Protein AF-A0A261ARI4-F1 (afdb_monomer)

Solvent-accessible surface area (backbone atoms only — not comparable to full-atom values): 7720 Å² total; per-residue (Å²): 114,76,48,67,46,97,87,70,55,73,33,73,43,73,69,60,48,50,64,73,55,71,84,49,93,59,60,76,64,58,70,70,42,52,42,82,47,68,51,100,86,66,51,78,40,76,41,75,48,82,78,78,78,88,75,80,86,73,52,73,74,51,30,69,42,31,31,38,74,82,89,26,75,38,68,71,58,65,70,72,39,36,86,79,54,56,81,77,56,88,62,76,69,48,73,82,41,43,58,73,57,50,55,55,52,48,55,52,51,52,62,73,68,60,55,70,83,82,78,108

Radius of gyration: 20.26 Å; Cα contacts (8 Å, |Δi|>4): 88; chains: 1; bounding box: 50×32×46 Å

Organism: Caenorhabditis remanei (NCBI:txid31234)

Nearest PDB structures (foldseek):
  8a98-assembly1_U  TM=3.855E-01  e=2.387E+00  Leishmania major strain Friedlin
  3rpu-assembly2_Y  TM=3.112E-01  e=3.298E+00  Escherichia coli K-12
  8y0w-assembly1_LE  TM=2.042E-01  e=5.184E+00  Homo sapiens

Sequence (120 aa):
MRIVRSDGVTANNAHDLTSKLMLTPVFWIIHVRYKVVKDSEGNEFLVDQEIPSAETPKSDTEIKKFGYGFGWTKIGIIERLRGEIGNLVDIQNPEDVEIQMRLEEMTKTDWEAFDEGRYL

Structure (mmCIF, N/CA/C/O backbone):
data_AF-A0A261ARI4-F1
#
_entry.id   AF-A0A261ARI4-F1
#
loop_
_atom_site.group_PDB
_atom_site.id
_atom_site.type_symbol
_atom_site.label_atom_id
_atom_site.label_alt_id
_atom_site.label_comp_id
_atom_site.label_asym_id
_atom_site.label_entity_id
_atom_site.label_seq_id
_atom_site.pdbx_PDB_ins_code
_atom_site.Cartn_x
_atom_site.Cartn_y
_atom_site.Cartn_z
_atom_site.occupancy
_atom_site.B_iso_or_equiv
_atom_site.auth_seq_id
_atom_site.auth_comp_id
_atom_site.auth_asym_id
_atom_site.auth_atom_id
_atom_site.pdbx_PDB_model_num
ATOM 1 N N . MET A 1 1 ? -27.337 -13.332 -21.482 1.00 48.59 1 MET A N 1
ATOM 2 C CA . MET A 1 1 ? -26.700 -13.157 -20.161 1.00 48.59 1 MET A CA 1
ATOM 3 C C . MET A 1 1 ? -27.808 -12.927 -19.144 1.00 48.59 1 MET A C 1
ATOM 5 O O . MET A 1 1 ? -28.581 -12.002 -19.332 1.00 48.59 1 MET A O 1
ATOM 9 N N . ARG A 1 2 ? -27.978 -13.809 -18.156 1.00 45.84 2 ARG A N 1
ATOM 10 C CA . ARG A 1 2 ? -29.031 -13.705 -17.132 1.00 45.84 2 ARG A CA 1
ATOM 11 C C . ARG A 1 2 ? -28.332 -13.621 -15.783 1.00 45.84 2 ARG A C 1
ATOM 13 O O . ARG A 1 2 ? -27.627 -14.554 -15.425 1.00 45.84 2 ARG A O 1
ATOM 20 N N . ILE A 1 3 ? -28.489 -12.506 -15.079 1.00 50.44 3 ILE A N 1
ATOM 21 C CA . ILE A 1 3 ? -27.879 -12.313 -13.761 1.00 50.44 3 ILE A CA 1
ATOM 22 C C . ILE A 1 3 ? -28.907 -12.782 -12.734 1.00 50.44 3 ILE A C 1
ATOM 24 O O . ILE A 1 3 ? -30.024 -12.261 -12.704 1.00 50.44 3 ILE A O 1
ATOM 28 N N . VAL A 1 4 ? -28.551 -13.798 -11.949 1.00 45.03 4 VAL A N 1
ATOM 29 C CA . VAL A 1 4 ? -29.413 -14.407 -10.929 1.00 45.03 4 VAL A CA 1
ATOM 30 C C . VAL A 1 4 ? -28.743 -14.219 -9.574 1.00 45.03 4 VAL A C 1
ATOM 32 O O . VAL A 1 4 ? -27.607 -14.646 -9.385 1.00 45.03 4 VAL A O 1
ATOM 35 N N . ARG A 1 5 ? -29.428 -13.551 -8.644 1.00 54.09 5 ARG A N 1
ATOM 36 C CA . ARG A 1 5 ? -28.996 -13.448 -7.246 1.00 54.09 5 ARG A CA 1
ATOM 37 C C . ARG A 1 5 ? -29.342 -14.719 -6.465 1.00 54.09 5 ARG A C 1
ATOM 39 O O . ARG A 1 5 ? -30.285 -15.428 -6.812 1.00 54.09 5 ARG A O 1
ATOM 46 N N . SER A 1 6 ? -28.632 -14.954 -5.362 1.00 44.62 6 SER A N 1
ATOM 47 C CA . SER A 1 6 ? -28.915 -16.032 -4.397 1.00 44.62 6 SER A CA 1
ATOM 48 C C . SER A 1 6 ? -30.299 -15.925 -3.734 1.00 44.62 6 SER A C 1
ATOM 50 O O . SER A 1 6 ? -30.818 -16.922 -3.243 1.00 44.62 6 SER A O 1
ATOM 52 N N . ASP A 1 7 ? -30.919 -14.742 -3.767 1.00 48.62 7 ASP A N 1
ATOM 53 C CA . ASP A 1 7 ? -32.273 -14.455 -3.272 1.00 48.62 7 ASP A CA 1
ATOM 54 C C . ASP A 1 7 ? -33.387 -14.659 -4.327 1.00 48.62 7 ASP A C 1
ATOM 56 O O . ASP A 1 7 ? -34.564 -14.446 -4.037 1.00 48.62 7 ASP A O 1
ATOM 60 N N . GLY A 1 8 ? -33.037 -15.080 -5.551 1.00 51.62 8 GLY A N 1
ATOM 61 C CA . GLY A 1 8 ? -33.987 -15.375 -6.628 1.00 51.62 8 GLY A CA 1
ATOM 62 C C . GLY A 1 8 ? -34.338 -14.199 -7.548 1.00 51.62 8 GLY A C 1
ATOM 63 O O . GLY A 1 8 ? -35.136 -14.373 -8.473 1.00 51.62 8 GLY A O 1
ATOM 64 N N . VAL A 1 9 ? -33.748 -13.011 -7.369 1.00 52.31 9 VAL A N 1
ATOM 65 C CA . VAL A 1 9 ? -33.983 -11.878 -8.281 1.00 52.31 9 VAL A CA 1
ATOM 66 C C . VAL A 1 9 ? -33.213 -12.071 -9.590 1.00 52.31 9 VAL A C 1
ATOM 68 O O . VAL A 1 9 ? -31.992 -12.245 -9.594 1.00 52.31 9 VAL A O 1
ATOM 71 N N . THR A 1 10 ? -33.926 -11.999 -10.719 1.00 50.25 10 THR A N 1
ATOM 72 C CA . THR A 1 10 ? -33.343 -12.147 -12.061 1.00 50.25 10 THR A CA 1
ATOM 73 C C . THR A 1 10 ? -33.385 -10.850 -12.860 1.00 50.25 10 THR A C 1
ATOM 75 O O . THR A 1 10 ? -34.431 -10.202 -12.920 1.00 50.25 10 THR A O 1
ATOM 78 N N . ALA A 1 11 ? -32.292 -10.521 -13.550 1.00 57.72 11 ALA A N 1
ATOM 79 C CA . ALA A 1 11 ? -32.262 -9.442 -14.534 1.00 57.72 11 ALA A CA 1
ATOM 80 C C . ALA A 1 11 ? -31.550 -9.841 -15.828 1.00 57.72 11 ALA A C 1
ATOM 82 O O . ALA A 1 11 ? -30.711 -10.747 -15.864 1.00 57.72 11 ALA A O 1
ATOM 83 N N . ASN A 1 12 ? -31.914 -9.137 -16.898 1.00 56.62 12 ASN A N 1
ATOM 84 C CA . ASN A 1 12 ? -31.501 -9.458 -18.263 1.00 56.62 12 ASN A CA 1
ATOM 85 C C . ASN A 1 12 ? -30.146 -8.842 -18.647 1.00 56.62 12 ASN A C 1
ATOM 87 O O . ASN A 1 12 ? -29.550 -9.254 -19.637 1.00 56.62 12 ASN A O 1
ATOM 91 N N . ASN A 1 13 ? -29.665 -7.850 -17.892 1.00 56.34 13 ASN A N 1
ATOM 92 C CA . ASN A 1 13 ? -28.317 -7.292 -17.993 1.00 56.34 13 ASN A CA 1
ATOM 93 C C . ASN A 1 13 ? -27.977 -6.474 -16.728 1.00 56.34 13 ASN A C 1
ATOM 95 O O . ASN A 1 13 ? -28.854 -6.172 -15.914 1.00 56.34 13 ASN A O 1
ATOM 99 N N . ALA A 1 14 ? -26.699 -6.114 -16.562 1.00 52.88 14 ALA A N 1
ATOM 100 C CA . ALA A 1 14 ? -26.223 -5.344 -15.410 1.00 52.88 14 ALA A CA 1
ATOM 101 C C . ALA A 1 14 ? -26.865 -3.945 -15.323 1.00 52.88 14 ALA A C 1
ATOM 103 O O . ALA A 1 14 ? -27.137 -3.465 -14.227 1.00 52.88 14 ALA A O 1
ATOM 104 N N . HIS A 1 15 ? -27.178 -3.329 -16.469 1.00 54.06 15 HIS A N 1
ATOM 105 C CA . HIS A 1 15 ? -27.789 -1.998 -16.551 1.00 54.06 15 HIS A CA 1
ATOM 106 C C . HIS A 1 15 ? -29.260 -1.968 -16.072 1.00 54.06 15 HIS A C 1
ATOM 108 O O . HIS A 1 15 ? -29.740 -0.972 -15.531 1.00 54.06 15 HIS A O 1
ATOM 114 N N . ASP A 1 16 ? -29.995 -3.066 -16.242 1.00 56.94 16 ASP A N 1
ATOM 115 C CA . ASP A 1 16 ? -31.368 -3.244 -15.749 1.00 56.94 16 ASP A CA 1
ATOM 116 C C . ASP A 1 16 ? -31.386 -3.454 -14.223 1.00 56.94 16 ASP A C 1
ATOM 118 O O . ASP A 1 16 ? -32.270 -2.960 -13.523 1.00 56.94 16 ASP A O 1
ATOM 122 N N . LEU A 1 17 ? -30.360 -4.122 -13.682 1.00 55.34 17 LEU A N 1
ATOM 123 C CA . LEU A 1 17 ? -30.144 -4.258 -12.238 1.00 55.34 17 LEU A CA 1
ATOM 124 C C . LEU A 1 17 ? -29.785 -2.924 -11.586 1.00 55.34 17 LEU A C 1
ATOM 126 O O . LEU A 1 17 ? -30.382 -2.572 -10.569 1.00 55.34 17 LEU A O 1
ATOM 130 N N . THR A 1 18 ? -28.857 -2.166 -12.177 1.00 53.88 18 THR A N 1
ATOM 131 C CA . THR A 1 18 ? -28.490 -0.839 -11.666 1.00 53.88 18 THR A CA 1
ATOM 132 C C . THR A 1 18 ? -29.694 0.094 -11.693 1.00 53.88 18 THR A C 1
ATOM 134 O O . THR A 1 18 ? -30.000 0.694 -10.671 1.00 53.88 18 THR A O 1
ATOM 137 N N . SER A 1 19 ? -30.467 0.128 -12.782 1.00 51.78 19 SER A N 1
ATOM 138 C CA . SER A 1 19 ? -31.661 0.982 -12.896 1.00 51.78 19 SER A CA 1
ATOM 139 C C . SER A 1 19 ? -32.735 0.679 -11.837 1.00 51.78 19 SER A C 1
ATOM 141 O O . SER A 1 19 ? -33.344 1.605 -11.306 1.00 51.78 19 SER A O 1
ATOM 143 N N . LYS A 1 20 ? -32.934 -0.594 -11.459 1.00 53.75 20 LYS A N 1
ATOM 144 C CA . LYS A 1 20 ? -33.857 -0.988 -10.372 1.00 53.75 20 LYS A CA 1
ATOM 145 C C . LYS A 1 20 ? -33.330 -0.660 -8.968 1.00 53.75 20 LYS A C 1
ATOM 147 O O . LYS A 1 20 ? -34.124 -0.502 -8.046 1.00 53.75 20 LYS A O 1
ATOM 152 N N . LEU A 1 21 ? -32.012 -0.543 -8.798 1.00 49.69 21 LEU A N 1
ATOM 153 C CA . LEU A 1 21 ? -31.344 -0.261 -7.518 1.00 49.69 21 LEU A CA 1
ATOM 154 C C . LEU A 1 21 ? -31.132 1.244 -7.247 1.00 49.69 21 LEU A C 1
ATOM 156 O O . LEU A 1 21 ? -30.862 1.623 -6.109 1.00 49.69 21 LEU A O 1
ATOM 160 N N . MET A 1 22 ? -31.286 2.105 -8.260 1.00 48.19 22 MET A N 1
ATOM 161 C CA . MET A 1 22 ? -30.983 3.551 -8.219 1.00 48.19 22 MET A CA 1
ATOM 162 C C . MET A 1 22 ? -31.968 4.421 -7.410 1.00 48.19 22 MET A C 1
ATOM 164 O O . MET A 1 22 ? -31.768 5.626 -7.304 1.00 48.19 22 MET A O 1
ATOM 168 N N . LEU A 1 23 ? -33.024 3.851 -6.818 1.00 47.94 23 LEU A N 1
ATOM 169 C CA . LEU A 1 23 ? -34.078 4.613 -6.122 1.00 47.94 23 LEU A CA 1
ATOM 170 C C . LEU A 1 23 ? -33.903 4.734 -4.596 1.00 47.94 23 LEU A C 1
ATOM 172 O O . LEU A 1 23 ? -34.816 5.214 -3.928 1.00 47.94 23 LEU A O 1
ATOM 176 N N . THR A 1 24 ? -32.764 4.336 -4.009 1.00 39.09 24 THR A N 1
ATOM 177 C CA . THR A 1 24 ? -32.559 4.474 -2.550 1.00 39.09 24 THR A CA 1
ATOM 178 C C . THR A 1 24 ? -31.175 5.018 -2.165 1.00 39.09 24 THR A C 1
ATOM 180 O O . THR A 1 24 ? -30.184 4.680 -2.812 1.00 39.09 24 THR A O 1
ATOM 183 N N . PRO A 1 25 ? -31.055 5.807 -1.071 1.00 41.84 25 PRO A N 1
ATOM 184 C CA . PRO A 1 25 ? -29.784 6.405 -0.629 1.00 41.84 25 PRO A CA 1
ATOM 185 C C . PRO A 1 25 ? -28.765 5.388 -0.080 1.00 41.84 25 PRO A C 1
ATOM 187 O O . PRO A 1 25 ? -27.674 5.761 0.338 1.00 41.84 25 PRO A O 1
ATOM 190 N N . VAL A 1 26 ? -29.101 4.094 -0.076 1.00 44.00 26 VAL A N 1
ATOM 191 C CA . VAL A 1 26 ? -28.267 2.977 0.411 1.00 44.00 26 VAL A CA 1
ATOM 192 C C . VAL A 1 26 ? -27.145 2.623 -0.590 1.00 44.00 26 VAL A C 1
ATOM 194 O O . VAL A 1 26 ? -26.327 1.739 -0.347 1.00 44.00 26 VAL A O 1
ATOM 197 N N . PHE A 1 27 ? -27.069 3.342 -1.713 1.00 38.62 27 PHE A N 1
ATOM 198 C CA . PHE A 1 27 ? -26.208 3.079 -2.870 1.00 38.62 27 PHE A CA 1
ATOM 199 C C . PHE A 1 27 ? -24.702 2.977 -2.557 1.00 38.62 27 PHE A C 1
ATOM 201 O O . PHE A 1 27 ? -23.992 2.206 -3.206 1.00 38.62 27 PHE A O 1
ATOM 208 N N . TRP A 1 28 ? -24.211 3.679 -1.527 1.00 32.41 28 TRP A N 1
ATOM 209 C CA . TRP A 1 28 ? -22.807 3.562 -1.103 1.00 32.41 28 TRP A CA 1
ATOM 210 C C . TRP A 1 28 ? -22.535 2.244 -0.353 1.00 32.41 28 TRP A C 1
ATOM 212 O O . TRP A 1 28 ? -21.477 1.646 -0.506 1.00 32.41 28 TRP A O 1
ATOM 222 N N . ILE A 1 29 ? -23.505 1.726 0.405 1.00 41.62 29 ILE A N 1
ATOM 223 C CA . ILE A 1 29 ? -23.323 0.517 1.226 1.00 41.62 29 ILE A CA 1
ATOM 224 C C . ILE A 1 29 ? -23.373 -0.760 0.366 1.00 41.62 29 ILE A C 1
ATOM 226 O O . ILE A 1 29 ? -22.711 -1.747 0.681 1.00 41.62 29 ILE A O 1
ATOM 230 N N . ILE A 1 30 ? -24.123 -0.754 -0.742 1.00 39.66 30 ILE A N 1
ATOM 231 C CA . ILE A 1 30 ? -24.334 -1.952 -1.579 1.00 39.66 30 ILE A CA 1
ATOM 232 C C . ILE A 1 30 ? -23.076 -2.336 -2.379 1.00 39.66 30 ILE A C 1
ATOM 234 O O . ILE A 1 30 ? -22.841 -3.526 -2.585 1.00 39.66 30 ILE A O 1
ATOM 238 N N . HIS A 1 31 ? -22.231 -1.371 -2.762 1.00 43.22 31 HIS A N 1
ATOM 239 C CA . HIS A 1 31 ? -20.988 -1.646 -3.501 1.00 43.22 31 HIS A CA 1
ATOM 240 C C . HIS A 1 31 ? -19.948 -2.448 -2.699 1.00 43.22 31 HIS A C 1
ATOM 242 O O . HIS A 1 31 ? -18.999 -2.949 -3.286 1.00 43.22 31 HIS A O 1
ATOM 248 N N . VAL A 1 32 ? -20.129 -2.596 -1.382 1.00 51.25 32 VAL A N 1
ATOM 249 C CA . VAL A 1 32 ? -19.193 -3.298 -0.482 1.00 51.25 32 VAL A CA 1
ATOM 250 C C . VAL A 1 32 ? -19.703 -4.698 -0.097 1.00 51.25 32 VAL A C 1
ATOM 252 O O . VAL A 1 32 ? -19.102 -5.384 0.718 1.00 51.25 32 VAL A O 1
ATOM 255 N N . ARG A 1 33 ? -20.855 -5.140 -0.626 1.00 56.31 33 ARG A N 1
ATOM 256 C CA . ARG A 1 33 ? -21.437 -6.445 -0.260 1.00 56.31 33 ARG A CA 1
ATOM 257 C C . ARG A 1 33 ? -21.182 -7.563 -1.252 1.00 56.31 33 ARG A C 1
ATOM 259 O O . ARG A 1 33 ? -21.289 -8.714 -0.856 1.00 56.31 33 ARG A O 1
ATOM 266 N N . TYR A 1 34 ? -20.864 -7.252 -2.504 1.00 64.06 34 TYR A N 1
ATOM 267 C CA . TYR A 1 34 ? -20.783 -8.257 -3.560 1.00 64.06 34 TYR A CA 1
ATOM 268 C C . TYR A 1 34 ? -19.527 -8.063 -4.406 1.00 64.06 34 TYR A C 1
ATOM 270 O O . TYR A 1 34 ? -19.246 -6.948 -4.841 1.00 64.06 34 TYR A O 1
ATOM 278 N N . LYS A 1 35 ? -18.817 -9.158 -4.693 1.00 68.19 35 LYS A N 1
ATOM 279 C CA . LYS A 1 35 ? -17.712 -9.216 -5.661 1.00 68.19 35 LYS A CA 1
ATOM 280 C C . LYS A 1 35 ? -18.118 -10.033 -6.888 1.00 68.19 35 LYS A C 1
ATOM 282 O O . LYS A 1 35 ? -18.923 -10.958 -6.784 1.00 68.19 35 LYS A O 1
ATOM 287 N N . VAL A 1 36 ? -17.566 -9.692 -8.051 1.00 77.06 36 VAL A N 1
ATOM 288 C CA . VAL A 1 36 ? -17.786 -10.442 -9.298 1.00 77.06 36 VAL A CA 1
ATOM 289 C C . VAL A 1 36 ? -16.755 -11.567 -9.382 1.00 77.06 36 VAL A C 1
ATOM 291 O O . VAL A 1 36 ? -15.556 -11.302 -9.338 1.00 77.06 36 VAL A O 1
ATOM 294 N N . VAL A 1 37 ? -17.207 -12.811 -9.529 1.00 73.44 37 VAL A N 1
ATOM 295 C CA . VAL A 1 37 ? -16.355 -13.988 -9.760 1.00 73.44 37 VAL A CA 1
ATOM 296 C C . VAL A 1 37 ? -16.695 -14.604 -11.113 1.00 73.44 37 VAL A C 1
ATOM 298 O O . VAL A 1 37 ? -17.865 -14.668 -11.490 1.00 73.44 37 VAL A O 1
ATOM 301 N N . LYS A 1 38 ? -15.663 -15.040 -11.841 1.00 78.44 38 LYS A N 1
ATOM 302 C CA . LYS A 1 38 ? -15.788 -15.734 -13.128 1.00 78.44 38 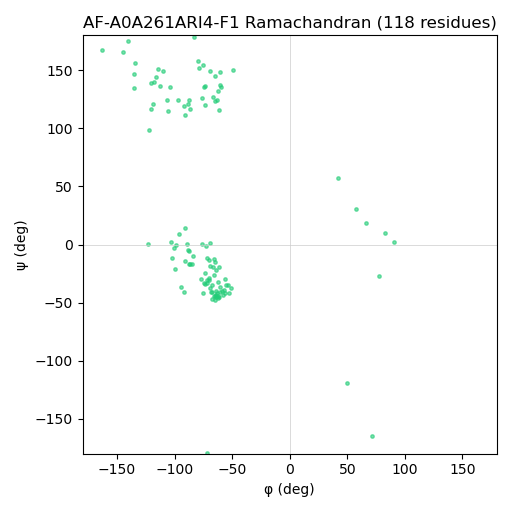LYS A CA 1
ATOM 303 C C . LYS A 1 38 ? -15.533 -17.224 -12.954 1.00 78.44 38 LYS A C 1
ATOM 305 O O . LYS A 1 38 ? -14.585 -17.596 -12.265 1.00 78.44 38 LYS A O 1
ATOM 310 N N . ASP A 1 39 ? -16.366 -18.058 -13.567 1.00 75.69 39 ASP A N 1
ATOM 311 C CA . ASP A 1 39 ? -16.118 -19.499 -13.655 1.00 75.69 39 ASP A CA 1
ATOM 312 C C . ASP A 1 39 ? -15.181 -19.846 -14.831 1.00 75.69 39 ASP A C 1
ATOM 314 O O . ASP A 1 39 ? -14.749 -18.976 -15.595 1.00 75.69 39 ASP A O 1
ATOM 318 N N . SER A 1 40 ? -14.858 -21.134 -14.984 1.00 74.50 40 SER A N 1
ATOM 319 C CA . SER A 1 40 ? -14.021 -21.641 -16.081 1.00 74.50 40 SER A CA 1
ATOM 320 C C . SER A 1 40 ? -14.648 -21.479 -17.470 1.00 74.50 40 SER A C 1
ATOM 322 O O . SER A 1 40 ? -13.948 -21.607 -18.471 1.00 74.50 40 SER A O 1
ATOM 324 N N . GLU A 1 41 ? -15.951 -21.213 -17.538 1.00 80.00 41 GLU A N 1
ATOM 325 C CA . GLU A 1 41 ? -16.715 -21.008 -18.771 1.00 80.00 41 GLU A CA 1
ATOM 326 C C . GLU A 1 41 ? -16.914 -19.511 -19.082 1.00 80.00 41 GLU A C 1
ATOM 328 O O . GLU A 1 41 ? -17.481 -19.156 -20.114 1.00 80.00 41 GLU A O 1
ATOM 333 N N . 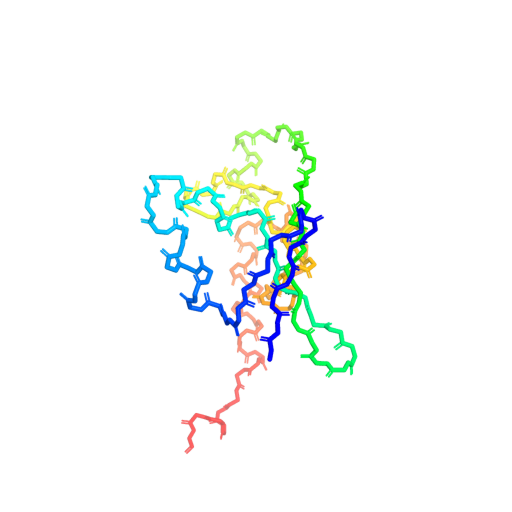GLY A 1 42 ? -16.400 -18.619 -18.225 1.00 75.62 42 GLY A N 1
ATOM 334 C CA . GLY A 1 42 ? -16.466 -17.169 -18.385 1.00 75.62 42 GLY A CA 1
ATOM 335 C C . GLY A 1 42 ? -17.773 -16.531 -17.907 1.00 75.62 42 GLY A C 1
ATOM 336 O O . GLY A 1 42 ? -17.988 -15.342 -18.156 1.00 75.62 42 GLY A O 1
ATOM 337 N N . ASN A 1 43 ? -18.640 -17.273 -17.217 1.00 77.44 43 ASN A N 1
ATOM 338 C CA . ASN A 1 43 ? -19.864 -16.733 -16.638 1.00 77.44 43 ASN A CA 1
ATOM 339 C C . ASN A 1 43 ? -19.541 -15.891 -15.396 1.00 77.44 43 ASN A C 1
ATOM 341 O O . ASN A 1 43 ? -18.750 -16.292 -14.543 1.00 77.44 43 ASN A O 1
ATOM 345 N N . GLU A 1 44 ? -20.174 -14.723 -15.290 1.00 76.31 44 GLU A N 1
ATOM 346 C CA . GLU A 1 44 ? -19.978 -13.773 -14.192 1.00 76.31 44 GLU A CA 1
ATOM 347 C C . GLU A 1 44 ? -21.064 -13.933 -13.123 1.00 76.31 44 GLU A C 1
ATOM 349 O O . GLU A 1 44 ? -22.258 -13.800 -13.405 1.00 76.31 44 GLU A O 1
ATOM 354 N N . PHE A 1 45 ? -20.644 -14.155 -11.878 1.00 74.88 45 PHE A N 1
ATOM 355 C CA . PHE A 1 45 ? -21.520 -14.289 -10.718 1.00 74.88 45 PHE A CA 1
ATOM 356 C C . PHE A 1 45 ? -21.200 -13.226 -9.673 1.00 74.88 45 PHE A C 1
ATOM 358 O O . PHE A 1 45 ? -20.038 -12.944 -9.393 1.00 74.88 45 PHE A O 1
ATOM 365 N N . LEU A 1 46 ? -22.242 -12.657 -9.069 1.00 77.69 46 LEU A N 1
ATOM 366 C CA . LEU A 1 46 ? -22.100 -11.829 -7.875 1.00 77.69 46 LEU A CA 1
ATOM 367 C C . LEU A 1 46 ? -22.121 -12.748 -6.655 1.00 77.69 46 LEU A C 1
ATOM 369 O O . LEU A 1 46 ? -23.131 -13.403 -6.400 1.00 77.69 46 LEU A O 1
ATOM 373 N N . VAL A 1 47 ? -21.022 -12.787 -5.909 1.00 76.06 47 VAL A N 1
ATOM 374 C CA . VAL A 1 47 ? -20.913 -13.518 -4.639 1.00 76.06 47 VAL A CA 1
ATOM 375 C C . VAL A 1 47 ? -20.712 -12.537 -3.494 1.00 76.06 47 VAL A C 1
ATOM 377 O O . VAL A 1 47 ? -20.159 -11.456 -3.701 1.00 76.06 47 VAL A O 1
ATOM 380 N N . ASP A 1 48 ? -21.173 -12.901 -2.298 1.00 73.44 48 ASP A N 1
ATOM 381 C CA . ASP A 1 48 ? -21.008 -12.063 -1.113 1.00 73.44 48 ASP A CA 1
ATOM 382 C C . ASP A 1 48 ? -19.515 -11.819 -0.836 1.00 73.44 48 ASP A C 1
ATOM 384 O O . ASP A 1 48 ? -18.681 -12.729 -0.910 1.00 73.44 48 ASP A O 1
ATOM 388 N N . GLN A 1 49 ? -19.170 -10.568 -0.537 1.00 66.56 49 GLN A N 1
ATOM 389 C CA . GLN A 1 49 ? -17.847 -10.232 -0.036 1.00 66.56 49 GLN A CA 1
ATOM 390 C C . GLN A 1 49 ? -17.762 -10.702 1.419 1.00 66.56 49 GLN A C 1
ATOM 392 O O . GLN A 1 49 ? -18.545 -10.271 2.269 1.00 66.56 49 GLN A O 1
ATOM 397 N N . GLU A 1 50 ? -16.822 -11.602 1.709 1.00 68.88 50 GLU A N 1
ATOM 398 C CA . GLU A 1 50 ? -16.530 -11.980 3.089 1.00 68.88 50 GLU A CA 1
ATOM 399 C C . GLU A 1 50 ? -16.038 -10.747 3.842 1.00 68.88 50 GLU A C 1
ATOM 401 O O . GLU A 1 50 ? -15.181 -10.016 3.352 1.00 68.88 50 GLU A O 1
ATOM 406 N N . ILE A 1 51 ? -16.598 -10.502 5.028 1.00 66.56 51 ILE A N 1
ATOM 407 C CA . ILE A 1 51 ? -16.134 -9.445 5.926 1.00 66.56 51 ILE A CA 1
ATOM 408 C C . ILE A 1 51 ? -15.087 -10.082 6.843 1.00 66.56 51 ILE A C 1
ATOM 410 O O . ILE A 1 51 ? -15.454 -10.911 7.680 1.00 66.56 51 ILE A O 1
ATOM 414 N N . PRO A 1 52 ? -13.799 -9.714 6.729 1.00 61.16 52 PRO A N 1
ATOM 415 C CA . PRO A 1 52 ? -12.784 -10.238 7.629 1.00 61.16 52 PRO A CA 1
ATOM 416 C C . PRO A 1 52 ? -13.081 -9.861 9.082 1.00 61.16 52 PRO A C 1
ATOM 418 O O . PRO A 1 52 ? -13.628 -8.785 9.356 1.00 61.16 52 PRO A O 1
ATOM 421 N N . SER A 1 53 ? -12.673 -10.745 9.998 1.00 64.44 53 SER A N 1
ATOM 422 C CA . SER A 1 53 ? -12.796 -10.557 11.447 1.00 64.44 53 SER A CA 1
ATOM 423 C C . SER A 1 53 ? -12.274 -9.190 11.900 1.00 64.44 53 SER A C 1
ATOM 425 O O . SER A 1 53 ? -11.357 -8.620 11.306 1.00 64.44 53 SER A O 1
ATOM 427 N N . ALA A 1 54 ? -12.859 -8.670 12.981 1.00 59.31 54 ALA A N 1
ATOM 428 C CA . ALA A 1 54 ? -12.359 -7.473 13.641 1.00 59.31 54 ALA A CA 1
ATOM 429 C C . ALA A 1 54 ? -10.927 -7.705 14.153 1.00 59.31 54 ALA A C 1
ATOM 431 O O . ALA A 1 54 ? -10.618 -8.767 14.697 1.00 59.31 54 ALA A O 1
ATOM 432 N N . GLU A 1 55 ? -10.068 -6.709 13.953 1.00 60.50 55 GLU A N 1
ATOM 433 C CA . GLU A 1 55 ? -8.661 -6.750 14.346 1.00 60.50 55 GLU A CA 1
ATOM 434 C C . GLU A 1 55 ? -8.489 -6.474 15.839 1.00 60.50 55 GLU A C 1
ATOM 436 O O . GLU A 1 55 ? -9.256 -5.729 16.455 1.00 60.50 55 GLU A O 1
ATOM 441 N N . THR A 1 56 ? -7.427 -7.034 16.415 1.00 66.50 56 THR A N 1
ATOM 442 C CA . THR A 1 56 ? -6.929 -6.577 17.709 1.00 66.50 56 THR A CA 1
ATOM 443 C C . THR A 1 56 ? -6.393 -5.154 17.555 1.00 66.50 56 THR A C 1
ATOM 445 O O . THR A 1 56 ? -5.552 -4.928 16.681 1.00 66.50 56 THR A O 1
ATOM 448 N N . PRO A 1 57 ? -6.835 -4.191 18.379 1.00 66.81 57 PRO A N 1
ATOM 449 C CA . PRO A 1 57 ? -6.357 -2.820 18.281 1.00 66.81 57 PRO A CA 1
ATOM 450 C C . PRO A 1 57 ? -4.846 -2.774 18.541 1.00 66.81 57 PRO A C 1
ATOM 452 O O . PRO A 1 57 ? -4.391 -3.099 19.638 1.00 66.81 57 PRO A O 1
ATOM 455 N N . LYS A 1 58 ? -4.071 -2.381 17.524 1.00 77.12 58 LYS A N 1
ATOM 456 C CA . LYS A 1 58 ? -2.645 -2.060 17.671 1.00 77.12 58 LYS A CA 1
ATOM 457 C C . LYS A 1 58 ? -2.492 -0.693 18.340 1.00 77.12 58 LYS A C 1
ATOM 459 O O . LYS A 1 58 ? -3.390 0.148 18.276 1.00 77.12 58 LYS A O 1
ATOM 464 N N . SER A 1 59 ? -1.363 -0.468 19.009 1.00 83.12 59 SER A N 1
ATOM 465 C CA . SER A 1 59 ? -1.114 0.813 19.683 1.00 83.12 59 SER A CA 1
ATOM 466 C C . SER A 1 59 ? -0.894 1.948 18.674 1.00 83.12 59 SER A C 1
ATOM 468 O O . SER A 1 59 ? -0.306 1.727 17.617 1.00 83.12 59 SER A O 1
ATOM 470 N N . ASP A 1 60 ? -1.266 3.185 19.017 1.00 81.81 60 ASP A N 1
ATOM 471 C CA . ASP A 1 60 ? -1.001 4.372 18.178 1.00 81.81 60 ASP A CA 1
ATOM 472 C C . ASP A 1 60 ? 0.482 4.518 17.795 1.00 81.81 60 ASP A C 1
ATOM 474 O O . ASP A 1 60 ? 0.823 4.973 16.703 1.00 81.81 60 ASP A O 1
ATOM 478 N N . THR A 1 61 ? 1.382 4.127 18.697 1.00 83.31 61 THR A N 1
ATOM 479 C CA . THR A 1 61 ? 2.832 4.101 18.466 1.00 83.31 61 THR A CA 1
ATOM 480 C C . THR A 1 61 ? 3.242 3.11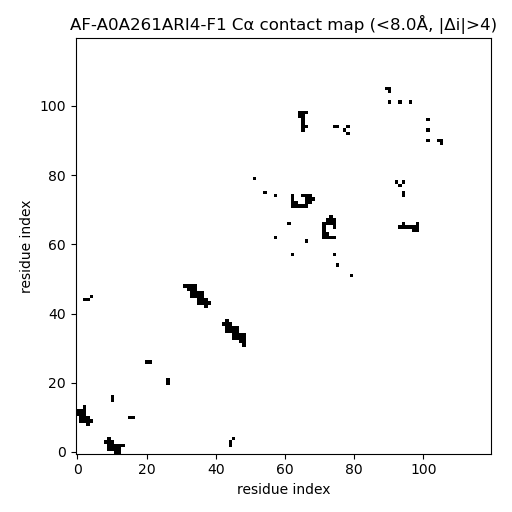4 17.382 1.00 83.31 61 THR A C 1
ATOM 482 O O . THR A 1 61 ? 4.129 3.411 16.589 1.00 83.31 61 THR A O 1
ATOM 485 N N . GLU A 1 62 ? 2.610 1.948 17.346 1.00 82.75 62 GLU A N 1
ATOM 486 C CA . GLU A 1 62 ? 2.866 0.902 16.358 1.00 82.75 62 GLU A CA 1
ATOM 487 C C . GLU A 1 62 ? 2.247 1.272 15.006 1.00 82.75 62 GLU A C 1
ATOM 489 O O . GLU A 1 62 ? 2.907 1.193 13.973 1.00 82.75 62 GLU A O 1
ATOM 494 N N . ILE A 1 63 ? 1.027 1.811 15.025 1.00 83.81 63 ILE A N 1
ATOM 495 C CA . ILE A 1 63 ? 0.330 2.343 13.849 1.00 83.81 63 ILE A CA 1
ATOM 496 C C . ILE A 1 63 ? 1.170 3.433 13.162 1.00 83.81 63 ILE A C 1
ATOM 498 O O . ILE A 1 63 ? 1.332 3.418 11.949 1.00 83.81 63 ILE A O 1
ATOM 502 N N . LYS A 1 64 ? 1.817 4.327 13.916 1.00 86.69 64 LYS A N 1
ATOM 503 C CA . LYS A 1 64 ? 2.707 5.349 13.333 1.00 86.69 64 LYS A CA 1
ATOM 504 C C . LYS A 1 64 ? 4.004 4.808 12.728 1.00 86.69 64 LYS A C 1
ATOM 506 O O . LYS A 1 64 ? 4.636 5.536 11.969 1.00 86.69 64 LYS A O 1
ATOM 511 N N . LYS A 1 65 ? 4.422 3.588 13.073 1.00 90.00 65 LYS A N 1
ATOM 512 C CA . LYS A 1 65 ? 5.640 2.954 12.538 1.00 90.00 65 LYS A CA 1
ATOM 513 C C . LYS A 1 65 ? 5.362 2.057 11.334 1.00 90.00 65 LYS A C 1
ATOM 515 O O . LYS A 1 65 ? 6.163 2.033 10.404 1.00 90.00 65 LYS A O 1
ATOM 520 N N . PHE A 1 66 ? 4.226 1.360 11.351 1.00 89.19 66 PHE A N 1
ATOM 521 C CA . PHE A 1 66 ? 3.881 0.301 10.396 1.00 89.19 66 PHE A CA 1
ATOM 522 C C . PHE A 1 66 ? 2.566 0.554 9.643 1.00 89.19 66 PHE A C 1
ATOM 524 O O . PHE A 1 66 ? 2.136 -0.267 8.835 1.00 89.19 66 PHE A O 1
ATOM 531 N N . GLY A 1 67 ? 1.879 1.662 9.902 1.00 89.25 67 GLY A N 1
ATOM 532 C CA . GLY A 1 67 ? 0.575 1.940 9.313 1.00 89.25 67 GLY A CA 1
ATOM 533 C C . GLY A 1 67 ? 0.616 2.297 7.825 1.00 89.25 67 GLY A C 1
ATOM 534 O O . GLY A 1 67 ? 1.670 2.364 7.191 1.00 89.25 67 GLY A O 1
ATOM 535 N N . TYR A 1 68 ? -0.569 2.564 7.279 1.00 86.56 68 TYR A N 1
ATOM 536 C CA . TYR A 1 68 ? -0.847 2.943 5.893 1.00 86.56 68 TYR A CA 1
ATOM 537 C C . TYR A 1 68 ? -1.930 4.008 5.806 1.00 86.56 68 TYR A C 1
ATOM 539 O O . TYR A 1 68 ? -2.612 4.340 6.782 1.00 86.56 68 TYR A O 1
ATOM 547 N N . GLY A 1 69 ? -2.139 4.464 4.572 1.00 84.75 69 GLY A N 1
ATOM 548 C CA . GLY A 1 69 ? -3.194 5.388 4.217 1.00 84.75 69 GLY A CA 1
ATOM 549 C C . GLY A 1 69 ? -2.918 6.782 4.752 1.00 84.75 69 GLY A C 1
ATOM 550 O O . GLY A 1 69 ? -1.807 7.129 5.159 1.00 84.75 69 GLY A O 1
ATOM 551 N N . PHE A 1 70 ? -3.958 7.603 4.743 1.00 83.81 70 PHE A N 1
ATOM 552 C CA . PHE A 1 70 ? -3.832 8.977 5.186 1.00 83.81 70 PHE A CA 1
ATOM 553 C C . PHE A 1 70 ? -3.441 9.047 6.672 1.00 83.81 70 PHE A C 1
ATOM 555 O O . PHE A 1 70 ? -4.107 8.472 7.540 1.00 83.81 70 PHE A O 1
ATOM 562 N N . GLY A 1 71 ? -2.336 9.745 6.947 1.00 87.00 71 GLY A N 1
ATOM 563 C CA . GLY A 1 71 ? -1.812 9.950 8.297 1.00 87.00 71 GLY A CA 1
ATOM 564 C C . GLY A 1 71 ? -1.316 8.684 9.001 1.00 87.00 71 GLY A C 1
ATOM 565 O O . GLY A 1 71 ? -1.222 8.701 10.225 1.00 87.00 71 GLY A O 1
ATOM 566 N N . TRP A 1 72 ? -1.037 7.599 8.266 1.00 87.50 72 TRP A N 1
ATOM 567 C CA . TRP A 1 72 ? -0.575 6.318 8.823 1.00 87.50 72 TRP A CA 1
ATOM 568 C C . TRP A 1 72 ? -1.535 5.713 9.844 1.00 87.50 72 TRP A C 1
ATOM 570 O O . TRP A 1 72 ? -1.105 5.057 10.775 1.00 87.50 72 TRP A O 1
ATOM 580 N N . THR A 1 73 ? -2.839 5.950 9.703 1.00 85.62 73 THR A N 1
ATOM 581 C CA . THR A 1 73 ? -3.844 5.596 10.723 1.00 85.62 73 THR A CA 1
ATOM 582 C C . THR A 1 73 ? -4.399 4.180 10.594 1.00 85.62 73 THR A C 1
ATOM 584 O O . THR A 1 73 ? -5.209 3.757 11.420 1.00 85.62 73 THR A O 1
ATOM 587 N N . LYS A 1 74 ? -4.031 3.459 9.532 1.00 84.31 74 LYS A N 1
ATOM 588 C CA . LYS A 1 74 ? -4.579 2.139 9.209 1.00 84.31 74 LYS A CA 1
ATOM 589 C C . LYS A 1 74 ? -3.507 1.069 9.275 1.00 84.31 74 LYS A C 1
ATOM 591 O O . LYS A 1 74 ? -2.383 1.304 8.868 1.00 84.31 74 LYS A O 1
ATOM 596 N N . ILE A 1 75 ? -3.878 -0.116 9.722 1.00 86.62 75 ILE A N 1
ATOM 597 C CA . ILE A 1 75 ? -3.063 -1.334 9.730 1.00 86.62 75 ILE A CA 1
ATOM 598 C C . ILE A 1 75 ? -4.017 -2.510 9.465 1.00 86.62 75 ILE A C 1
ATOM 600 O O . ILE A 1 75 ? -5.224 -2.274 9.450 1.00 86.62 75 ILE A O 1
ATOM 604 N N . GLY A 1 76 ? -3.537 -3.707 9.129 1.00 80.88 76 GLY A N 1
ATOM 605 C CA . GLY A 1 76 ? -4.403 -4.867 8.855 1.00 80.88 76 GLY A CA 1
ATOM 606 C C . GLY A 1 76 ? -5.082 -4.885 7.476 1.00 80.88 76 GLY A C 1
ATOM 607 O O . GLY A 1 76 ? -5.399 -5.943 6.931 1.00 80.88 76 GLY A O 1
ATOM 608 N N . ILE A 1 77 ? -5.322 -3.711 6.874 1.00 82.25 77 ILE A N 1
ATOM 609 C CA . ILE A 1 77 ? -6.141 -3.583 5.653 1.00 82.25 77 ILE A CA 1
ATOM 610 C C . ILE A 1 77 ? -5.506 -4.280 4.448 1.00 82.25 77 ILE A C 1
ATOM 612 O O . ILE A 1 77 ? -6.212 -4.944 3.690 1.00 82.25 77 ILE A O 1
ATOM 616 N N . ILE A 1 78 ? -4.197 -4.113 4.244 1.00 81.75 78 ILE A N 1
ATOM 617 C CA . ILE A 1 78 ? -3.527 -4.680 3.068 1.00 81.75 78 ILE A CA 1
ATOM 618 C C . ILE A 1 78 ? -3.506 -6.205 3.155 1.00 81.75 78 ILE A C 1
ATOM 620 O O . ILE A 1 78 ? -3.803 -6.863 2.161 1.00 81.75 78 ILE A O 1
ATOM 624 N N . GLU A 1 79 ? -3.246 -6.769 4.336 1.00 80.50 7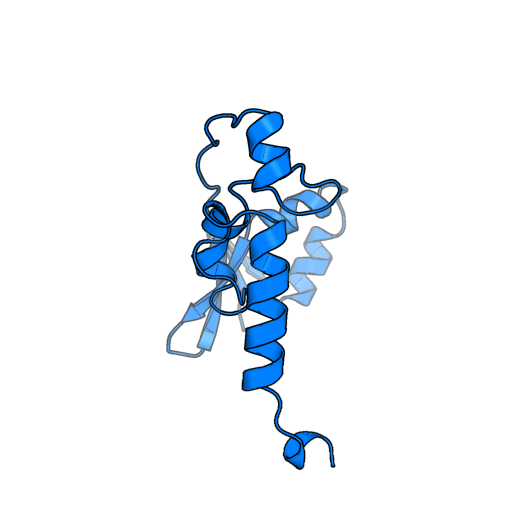9 GLU A N 1
ATOM 625 C CA . GLU A 1 79 ? -3.253 -8.219 4.526 1.00 80.50 79 GLU A CA 1
ATOM 626 C C . GLU A 1 79 ? -4.641 -8.819 4.266 1.00 80.50 79 GLU A C 1
ATOM 628 O O . GLU A 1 79 ? -4.771 -9.810 3.550 1.00 80.50 79 GLU A O 1
ATOM 633 N N . ARG A 1 80 ? -5.705 -8.159 4.744 1.00 78.50 80 ARG A N 1
ATOM 634 C CA . ARG A 1 80 ? -7.099 -8.561 4.480 1.00 78.50 80 ARG A CA 1
ATOM 635 C C . ARG A 1 80 ? -7.439 -8.594 2.998 1.00 78.50 80 ARG A C 1
ATOM 637 O O . ARG A 1 80 ? -8.183 -9.462 2.555 1.00 78.50 80 ARG A O 1
ATOM 644 N N . LEU A 1 81 ? -6.935 -7.617 2.254 1.00 79.25 81 LEU A N 1
ATOM 645 C CA . LEU A 1 81 ? -7.212 -7.480 0.833 1.00 79.25 81 LEU A CA 1
ATOM 646 C C . LEU A 1 81 ? -6.220 -8.254 -0.034 1.00 79.25 81 LEU A C 1
ATOM 648 O O . LEU A 1 81 ? -6.437 -8.314 -1.239 1.00 79.25 81 LEU A O 1
ATOM 652 N N . ARG A 1 82 ? -5.180 -8.883 0.532 1.00 79.62 82 ARG A N 1
ATOM 653 C CA . ARG A 1 82 ? -4.106 -9.557 -0.218 1.00 79.62 82 ARG A CA 1
ATOM 654 C C . ARG A 1 82 ? -4.638 -10.561 -1.240 1.00 79.62 82 ARG A C 1
ATOM 656 O O . ARG A 1 82 ? -4.163 -10.587 -2.369 1.00 79.62 82 ARG A O 1
ATOM 663 N N . GLY A 1 83 ? -5.661 -11.338 -0.878 1.00 77.31 83 GLY A N 1
ATOM 664 C CA . GLY A 1 83 ? -6.302 -12.281 -1.801 1.00 77.31 83 GLY A CA 1
ATOM 665 C C . GLY A 1 83 ? -7.039 -11.617 -2.975 1.00 77.31 83 GLY A C 1
ATOM 666 O O . GLY A 1 83 ? -7.169 -12.229 -4.030 1.00 77.31 83 GLY A O 1
ATOM 667 N N . GLU A 1 84 ? -7.507 -10.377 -2.809 1.00 80.38 84 GLU A N 1
ATOM 668 C CA . GLU A 1 84 ? -8.229 -9.610 -3.834 1.00 80.38 84 GLU A CA 1
ATOM 669 C C . GLU A 1 84 ? -7.289 -8.748 -4.688 1.00 80.38 84 GLU A C 1
ATOM 671 O O . GLU A 1 84 ? -7.453 -8.670 -5.903 1.00 80.38 84 GLU A O 1
ATOM 676 N N . ILE A 1 85 ? -6.297 -8.107 -4.064 1.00 78.69 85 ILE A N 1
ATOM 677 C CA . ILE A 1 85 ? -5.357 -7.195 -4.733 1.00 78.69 85 ILE A CA 1
ATOM 678 C C . ILE A 1 85 ? -4.142 -7.931 -5.310 1.00 78.69 85 ILE A C 1
ATOM 680 O O . ILE A 1 85 ? -3.450 -7.389 -6.168 1.00 78.69 85 ILE A O 1
ATOM 684 N N . GLY A 1 86 ? -3.891 -9.171 -4.882 1.00 75.94 86 GLY A N 1
ATOM 685 C CA . GLY A 1 86 ? -2.825 -10.024 -5.396 1.00 75.94 86 GLY A CA 1
ATOM 686 C C . GLY A 1 86 ? -1.475 -9.309 -5.426 1.00 75.94 86 GLY A C 1
ATOM 687 O O . GLY A 1 86 ? -0.976 -8.853 -4.400 1.00 75.94 86 GLY A O 1
ATOM 68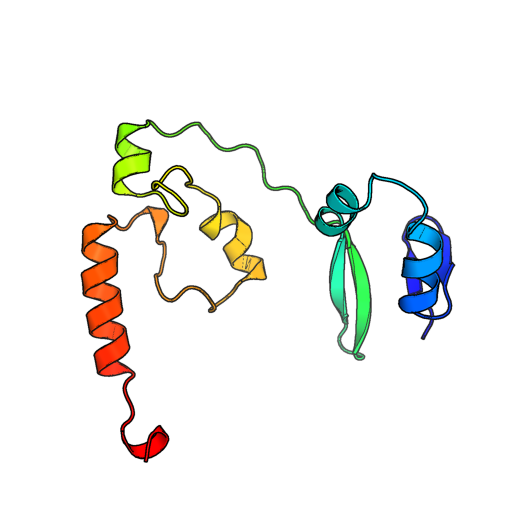8 N N . ASN A 1 87 ? -0.916 -9.182 -6.629 1.00 75.94 87 ASN A N 1
ATOM 689 C CA . ASN A 1 87 ? 0.403 -8.594 -6.873 1.00 75.94 87 ASN A CA 1
ATOM 690 C C . ASN A 1 87 ? 0.363 -7.079 -7.142 1.00 75.94 87 ASN A C 1
ATOM 692 O O . ASN A 1 87 ? 1.334 -6.534 -7.649 1.00 75.94 87 ASN A O 1
ATOM 696 N N . LEU A 1 88 ? -0.750 -6.392 -6.854 1.00 80.62 88 LEU A N 1
ATOM 697 C CA . LEU A 1 88 ? -0.824 -4.926 -6.953 1.00 80.62 88 LEU A CA 1
ATOM 698 C C . LEU A 1 88 ? -0.009 -4.213 -5.866 1.00 80.62 88 LEU A C 1
ATOM 700 O O . LEU A 1 88 ? 0.162 -3.001 -5.935 1.00 80.62 88 LEU A O 1
ATOM 704 N N . VAL A 1 89 ? 0.422 -4.939 -4.834 1.00 76.88 89 VAL A N 1
ATOM 705 C CA . VAL A 1 89 ? 1.239 -4.400 -3.749 1.00 76.88 89 VAL A CA 1
ATOM 706 C C . VAL A 1 89 ? 2.661 -4.902 -3.920 1.00 76.88 89 VAL A C 1
ATOM 708 O O . VAL A 1 89 ? 2.918 -6.098 -3.787 1.00 76.88 89 VAL A O 1
ATOM 711 N N . ASP A 1 90 ? 3.575 -3.971 -4.173 1.00 75.75 90 ASP A N 1
ATOM 712 C CA . ASP A 1 90 ? 4.984 -4.282 -4.432 1.00 75.75 90 ASP A CA 1
ATOM 713 C C . ASP A 1 90 ? 5.714 -4.773 -3.171 1.00 75.75 90 ASP A C 1
ATOM 715 O O . ASP A 1 90 ? 6.636 -5.585 -3.238 1.00 75.75 90 ASP A O 1
ATOM 719 N N . ILE A 1 91 ? 5.262 -4.332 -1.994 1.00 76.38 91 ILE A N 1
ATOM 720 C CA . ILE A 1 91 ? 5.889 -4.657 -0.711 1.00 76.38 91 ILE A CA 1
ATOM 721 C C . ILE A 1 91 ? 5.310 -5.957 -0.147 1.00 76.38 91 ILE A C 1
ATOM 723 O O . ILE A 1 91 ? 4.113 -6.069 0.143 1.00 76.38 91 ILE A O 1
ATOM 727 N N . GLN A 1 92 ? 6.186 -6.936 0.073 1.00 74.88 92 GLN A N 1
ATOM 728 C CA . GLN A 1 92 ? 5.837 -8.186 0.742 1.00 74.88 92 GLN A CA 1
ATOM 729 C C . GLN A 1 92 ? 5.660 -7.955 2.244 1.00 74.88 92 GLN A C 1
ATOM 731 O O . GLN A 1 92 ? 6.459 -7.261 2.859 1.00 74.88 92 GLN A O 1
ATOM 736 N N . ASN A 1 93 ? 4.607 -8.539 2.830 1.00 80.38 93 ASN A N 1
ATOM 737 C CA . ASN A 1 93 ? 4.277 -8.425 4.262 1.00 80.38 93 ASN A CA 1
AT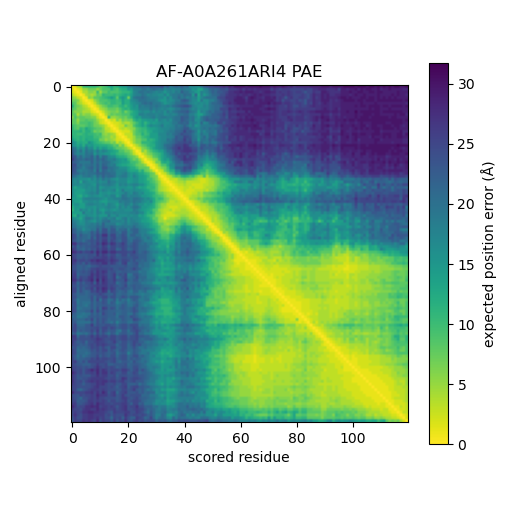OM 738 C C . ASN A 1 93 ? 4.460 -7.010 4.820 1.00 80.38 93 ASN A C 1
ATOM 740 O O . ASN A 1 93 ? 5.220 -6.803 5.767 1.00 80.38 93 ASN A O 1
ATOM 744 N N . PRO A 1 94 ? 3.779 -6.012 4.242 1.00 79.00 94 PRO A N 1
ATOM 745 C CA . PRO A 1 94 ? 4.144 -4.640 4.514 1.00 79.00 94 PRO A CA 1
ATOM 746 C C . PRO A 1 94 ? 3.926 -4.302 6.001 1.00 79.00 94 PRO A C 1
ATOM 748 O O . PRO A 1 94 ? 4.537 -3.369 6.511 1.00 79.00 94 PRO A O 1
ATOM 751 N N . GLU A 1 95 ? 3.069 -5.049 6.721 1.00 81.75 95 GLU A N 1
ATOM 752 C CA . GLU A 1 95 ? 2.742 -4.803 8.136 1.00 81.75 95 GLU A CA 1
ATOM 753 C C . GLU A 1 95 ? 3.911 -5.031 9.082 1.00 81.75 95 GLU A C 1
ATOM 755 O O . GLU A 1 95 ? 3.900 -4.485 10.184 1.00 81.75 95 GLU A O 1
ATOM 760 N N . ASP A 1 96 ? 4.910 -5.777 8.623 1.00 85.88 96 ASP A N 1
ATOM 761 C CA . ASP A 1 96 ? 6.121 -6.089 9.370 1.00 85.88 96 ASP A CA 1
ATOM 762 C C . ASP A 1 96 ? 7.302 -5.202 8.940 1.00 85.88 96 ASP A C 1
ATOM 764 O O . ASP A 1 96 ? 8.385 -5.277 9.518 1.00 85.88 96 ASP A O 1
ATOM 768 N N . VAL A 1 97 ? 7.100 -4.336 7.941 1.00 87.94 97 VAL A N 1
ATOM 769 C CA . VAL A 1 97 ? 8.125 -3.435 7.403 1.00 87.94 97 VAL A CA 1
ATOM 770 C C . VAL A 1 97 ? 7.843 -2.011 7.866 1.00 87.94 97 VAL A C 1
ATOM 772 O O . VAL A 1 97 ? 6.757 -1.478 7.629 1.00 87.94 97 VAL A O 1
ATOM 775 N N . GLU A 1 98 ? 8.815 -1.366 8.510 1.00 91.00 98 GLU A N 1
ATOM 776 C CA . GLU A 1 98 ? 8.681 0.029 8.943 1.00 91.00 98 GLU A CA 1
ATOM 777 C C . GLU A 1 98 ? 8.556 0.982 7.745 1.00 91.00 98 GLU A C 1
ATOM 779 O O . GLU A 1 98 ? 9.217 0.806 6.723 1.00 91.00 98 GLU A O 1
ATOM 784 N N . ILE A 1 99 ? 7.759 2.048 7.889 1.00 88.94 99 ILE A N 1
ATOM 785 C CA . ILE A 1 99 ? 7.485 3.026 6.818 1.00 88.94 99 ILE A CA 1
ATOM 786 C C . ILE A 1 99 ? 8.770 3.561 6.162 1.00 88.94 99 ILE A C 1
ATOM 788 O O . ILE A 1 99 ? 8.791 3.770 4.951 1.00 88.94 99 ILE A O 1
ATOM 792 N N . GLN A 1 100 ? 9.837 3.777 6.937 1.00 87.12 100 GLN A N 1
ATOM 793 C CA . GLN A 1 100 ? 11.107 4.276 6.400 1.00 87.12 100 GLN A CA 1
ATOM 794 C C . GLN A 1 100 ? 11.809 3.248 5.506 1.00 87.12 100 GLN A C 1
ATOM 796 O O . GLN A 1 100 ? 12.288 3.608 4.435 1.00 87.12 100 GLN A O 1
ATOM 801 N N . MET A 1 101 ? 11.797 1.971 5.893 1.00 88.62 101 MET A N 1
ATOM 802 C CA . MET A 1 101 ? 12.412 0.894 5.113 1.00 88.62 101 MET A CA 1
ATOM 803 C C . MET A 1 101 ? 11.675 0.652 3.793 1.00 88.62 101 MET A C 1
ATOM 805 O O . MET A 1 101 ? 12.304 0.399 2.770 1.00 88.62 101 MET A O 1
ATOM 809 N N . ARG A 1 102 ? 10.346 0.819 3.786 1.00 88.25 102 ARG A N 1
ATOM 810 C CA . ARG A 1 102 ? 9.518 0.679 2.575 1.00 88.25 102 ARG A CA 1
ATOM 811 C C . ARG A 1 102 ? 9.956 1.612 1.451 1.00 88.25 102 ARG A C 1
ATOM 813 O O . ARG A 1 102 ? 9.944 1.219 0.290 1.00 88.25 102 ARG A O 1
ATOM 820 N N . LEU A 1 103 ? 10.330 2.847 1.792 1.00 86.44 103 LEU A N 1
ATOM 821 C CA . LEU A 1 103 ? 10.791 3.829 0.812 1.00 86.44 103 LEU A CA 1
ATOM 822 C C . LEU A 1 103 ? 12.097 3.376 0.147 1.00 86.44 103 LEU A C 1
ATOM 824 O O . LEU A 1 103 ? 12.247 3.492 -1.070 1.00 86.44 103 LEU A O 1
ATOM 828 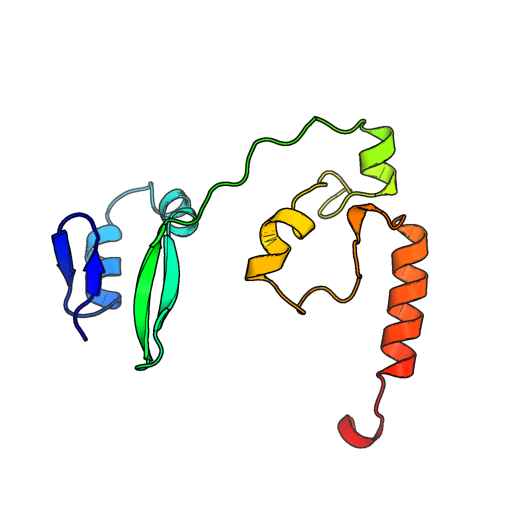N N . GLU A 1 104 ? 13.028 2.856 0.942 1.00 88.00 104 GLU A N 1
ATOM 829 C CA . GLU A 1 104 ? 14.315 2.354 0.457 1.00 88.00 104 GLU A CA 1
ATOM 830 C C . GLU A 1 104 ? 14.127 1.117 -0.434 1.00 88.00 104 GLU A C 1
ATOM 832 O O . GLU A 1 104 ? 14.694 1.050 -1.526 1.00 88.00 104 GLU A O 1
ATOM 837 N N . GLU A 1 105 ? 13.276 0.176 -0.015 1.00 87.50 105 GLU A N 1
ATOM 838 C CA . GLU A 1 105 ? 12.948 -1.030 -0.783 1.00 87.50 105 GLU A CA 1
ATOM 839 C C . GLU A 1 105 ? 12.246 -0.714 -2.108 1.00 87.50 105 GLU A C 1
ATOM 841 O O . GLU A 1 105 ? 12.638 -1.256 -3.145 1.00 87.50 105 GLU A O 1
ATOM 846 N N . MET A 1 106 ? 11.257 0.188 -2.103 1.00 86.56 106 MET A N 1
ATOM 847 C CA . MET A 1 106 ? 10.571 0.615 -3.327 1.00 86.56 106 MET A CA 1
ATOM 848 C C . MET A 1 106 ? 11.535 1.294 -4.295 1.00 86.56 106 MET A C 1
ATOM 850 O O . MET A 1 106 ? 11.571 0.936 -5.466 1.00 86.56 106 MET A O 1
ATOM 854 N N . THR A 1 107 ? 12.374 2.210 -3.802 1.00 89.19 107 THR A N 1
ATOM 855 C CA . THR A 1 107 ? 13.353 2.914 -4.646 1.00 89.19 107 THR A CA 1
ATOM 856 C C . THR A 1 107 ? 14.296 1.931 -5.334 1.00 89.19 107 THR A C 1
ATOM 858 O O . THR A 1 107 ? 14.587 2.067 -6.521 1.00 89.19 107 THR A O 1
ATOM 861 N N . LYS A 1 108 ? 14.770 0.923 -4.597 1.00 89.50 108 LYS A N 1
ATOM 862 C CA . LYS A 1 108 ? 15.636 -0.120 -5.146 1.00 89.50 108 LYS A CA 1
ATOM 863 C C . LYS A 1 108 ? 14.907 -0.964 -6.195 1.00 89.50 108 LYS A C 1
ATOM 865 O O . LYS A 1 108 ? 15.452 -1.186 -7.271 1.00 89.50 108 LYS A O 1
ATOM 870 N N . THR A 1 109 ? 13.692 -1.408 -5.881 1.00 88.19 109 THR A N 1
ATOM 871 C CA . THR A 1 109 ? 12.885 -2.262 -6.765 1.00 88.19 109 THR A CA 1
ATOM 872 C C . THR A 1 109 ? 12.551 -1.547 -8.072 1.00 88.19 109 THR A C 1
ATOM 874 O O . THR A 1 109 ? 12.733 -2.123 -9.142 1.00 88.19 109 THR A O 1
ATOM 877 N N . ASP A 1 110 ? 12.154 -0.274 -8.003 1.00 89.19 110 ASP A N 1
ATOM 878 C CA . ASP A 1 110 ? 11.874 0.556 -9.179 1.00 89.19 110 ASP A CA 1
ATOM 879 C C . ASP A 1 110 ? 13.109 0.702 -10.072 1.00 89.19 110 ASP A C 1
ATOM 881 O O . ASP A 1 110 ? 13.007 0.630 -11.296 1.00 89.19 110 ASP A O 1
ATOM 885 N N . TRP A 1 111 ? 14.288 0.876 -9.469 1.00 91.00 111 TRP A N 1
ATOM 886 C CA . TRP A 1 111 ? 15.536 1.019 -10.214 1.00 91.00 111 TRP A CA 1
ATOM 887 C C . TRP A 1 111 ? 15.966 -0.278 -10.905 1.00 91.00 111 TRP A C 1
ATOM 889 O O . TRP A 1 111 ? 16.456 -0.244 -12.030 1.00 91.00 111 TRP A O 1
ATOM 899 N N . GLU A 1 112 ? 15.754 -1.423 -10.256 1.00 90.38 112 GLU A N 1
ATOM 900 C CA . GLU A 1 112 ? 16.027 -2.748 -10.826 1.00 90.38 112 GLU A CA 1
ATOM 901 C C . GLU A 1 112 ? 15.016 -3.137 -11.918 1.00 90.38 112 GLU A C 1
ATOM 903 O O . GLU A 1 112 ? 15.378 -3.821 -12.875 1.00 90.38 112 GLU A O 1
ATOM 908 N N . ALA A 1 113 ? 13.761 -2.698 -11.792 1.00 89.19 113 ALA A N 1
ATOM 909 C CA . ALA A 1 113 ? 12.696 -2.954 -12.760 1.00 89.19 113 ALA A CA 1
ATOM 910 C C . ALA A 1 113 ? 12.681 -1.963 -13.939 1.00 89.19 113 ALA A C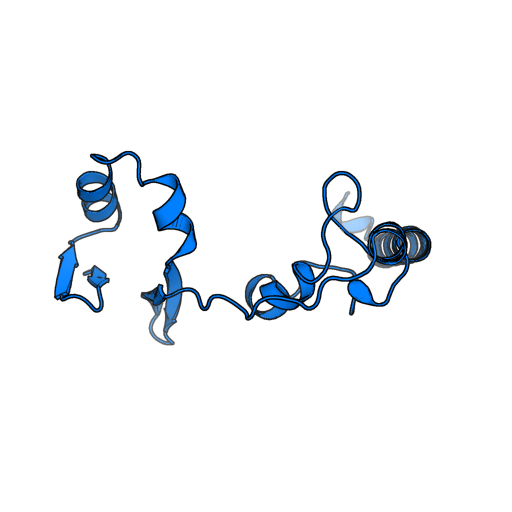 1
ATOM 912 O O . ALA A 1 113 ? 11.937 -2.172 -14.904 1.00 89.19 113 ALA A O 1
ATOM 913 N N . PHE A 1 114 ? 13.466 -0.883 -13.871 1.00 92.38 114 PHE A N 1
ATOM 914 C CA . PHE A 1 114 ? 13.533 0.122 -14.924 1.00 92.38 114 PHE A CA 1
ATOM 915 C C . PHE A 1 114 ? 14.115 -0.466 -16.218 1.00 92.38 114 PHE A C 1
ATOM 917 O O . PHE A 1 114 ? 15.236 -0.967 -16.255 1.00 92.38 114 PHE A O 1
ATOM 924 N N . ASP A 1 115 ? 13.347 -0.359 -17.301 1.00 92.62 115 ASP A N 1
ATOM 925 C CA . ASP A 1 115 ? 13.720 -0.822 -18.637 1.00 92.62 115 ASP A CA 1
ATOM 926 C C . ASP A 1 115 ? 13.657 0.353 -19.614 1.00 92.62 115 ASP A C 1
ATOM 928 O O . ASP A 1 115 ? 12.582 0.715 -20.097 1.00 92.62 115 ASP A O 1
ATOM 932 N N . GLU A 1 116 ? 14.813 0.954 -19.901 1.00 91.50 116 GLU A N 1
ATOM 933 C CA . GLU A 1 116 ? 14.935 2.116 -20.790 1.00 91.50 116 GLU A CA 1
ATOM 934 C C . GLU A 1 116 ? 14.324 1.858 -22.181 1.00 91.50 116 GLU A C 1
ATOM 936 O O . GLU A 1 116 ? 13.694 2.749 -22.749 1.00 91.50 116 GLU A O 1
ATOM 941 N N . GLY A 1 117 ? 14.416 0.626 -22.699 1.00 92.75 117 GLY A N 1
ATOM 942 C CA . GLY A 1 117 ? 13.895 0.252 -24.018 1.00 92.75 117 GLY A CA 1
ATOM 943 C C . GLY A 1 117 ? 12.368 0.166 -24.105 1.00 92.75 117 GLY A C 1
ATOM 944 O O . GLY A 1 117 ? 11.828 0.077 -25.203 1.00 92.75 117 GLY A O 1
ATOM 945 N N . ARG A 1 118 ? 11.648 0.197 -22.974 1.00 91.38 118 ARG A N 1
ATOM 946 C CA . ARG A 1 118 ? 10.182 0.366 -22.952 1.00 91.38 118 ARG A CA 1
ATOM 947 C C . ARG A 1 118 ? 9.739 1.825 -22.998 1.00 91.38 118 ARG A C 1
ATOM 949 O O . ARG A 1 118 ? 8.562 2.078 -23.251 1.00 91.38 118 ARG A O 1
ATOM 956 N N . TYR A 1 119 ? 10.640 2.760 -22.705 1.00 84.94 119 TYR A N 1
ATOM 957 C CA . TYR A 1 119 ? 10.339 4.190 -22.623 1.00 84.94 119 TYR A CA 1
ATOM 958 C C . TYR A 1 119 ? 10.796 4.983 -23.858 1.00 84.94 119 TYR A C 1
ATOM 960 O O . TYR A 1 119 ? 10.393 6.140 -23.998 1.00 84.94 119 TYR A O 1
ATOM 968 N N . LEU A 1 120 ? 11.595 4.376 -24.743 1.00 75.19 120 LEU A N 1
ATOM 969 C CA . LEU A 1 120 ? 12.140 4.959 -25.977 1.00 75.19 120 LEU A CA 1
ATOM 970 C C . LEU A 1 120 ? 11.716 4.150 -27.208 1.00 75.19 120 LEU A C 1
ATOM 972 O O . LEU A 1 120 ? 11.486 4.787 -28.261 1.00 75.19 120 LEU A O 1
#

pLDDT: mean 72.01, std 16.14, range [32.41, 92.75]

Foldseek 3Di:
DWAADPVGDIDPDPVRVCVVVVPDPCVVVVVQFWDWDADPVGDTYTDGDDDDDDDDDDDPVLLCFQADDPPSNHDPPCVSCCVVCPPVDVDDPSSPPTPVVVVVVVVVVCVVPDDVVVVD

Secondary structure (DSSP, 8-state):
--EE-TTS-EESSHHHHHHHHTTSTTHHHHTTTEEEEE-TT--EEEEEPP-PPPPP---HHHHHHH-BSGGG-B-SHHHHHHHHHGGG--SSSGGGS-HHHHHHHHHHHHHHH--GGGT-

Mean predicted aligned er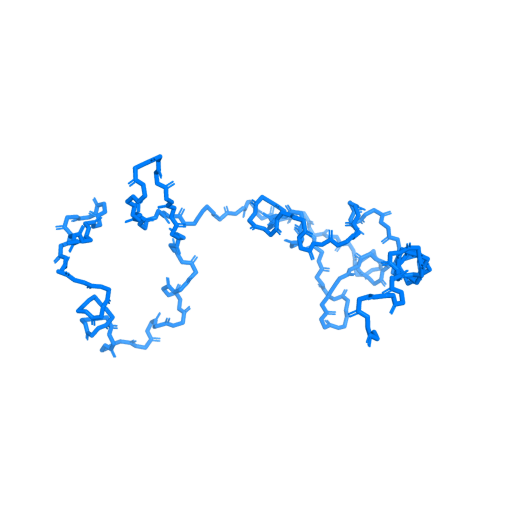ror: 14.94 Å

InterPro domains:
  IPR039742 Protein Shq1 [PTHR12967] (37-120)